Protein AF-A0A7W0FE37-F1 (afdb_monomer)

Radius of gyration: 15.19 Å; Cα contacts (8 Å, |Δi|>4): 95; chains: 1; bounding box: 29×19×56 Å

Sequence (87 aa):
SARSIGHPAPFPEELPHRLIQLYTFKGDVVLDPFCGSGTACLTALKDDRHYIGYDIEPSYVKLANQRIKEHLNQLNIFEKERHWGQS

Nearest PDB structures (foldseek):
  5hek-assembly3_D  TM=9.595E-01  e=7.216E-05  Helicobacter pylori 26695
  5hfj-assembly4_G  TM=8.957E-01  e=6.297E-05  Helicobacter pylori 26695
  5hfj-assembly2_C  TM=8.611E-01  e=7.216E-05  Helicobacter pylori 26695
  5hek-assembly2_A  TM=9.187E-01  e=1.244E-04  Helicobacter pylori 26695
  8urk-assembly1_B  TM=8.456E-01  e=9.474E-05  Burkholderia cenocepacia

pLDDT: mean 87.29, std 17.11, range [41.03, 98.69]

Secondary structure (DSSP, 8-state):
-TTSSS---PPPTHHHHHHHHHH--TTPEEEETT-TTTHHHHHHHHTT-EEEE--S-HHHHHHHHHHHHHHHHHHHHHHHHHHHTT-

Mean predicted aligned error: 6.64 Å

Solvent-accessible surface area (backbone atoms only — not comparable to full-atom values): 5094 Å² total; per-residue (Å²): 117,91,83,80,50,101,63,86,76,76,76,64,64,67,58,48,42,54,51,46,66,74,76,47,59,74,67,38,76,46,78,34,83,71,31,45,64,23,56,57,49,47,40,30,48,77,62,50,24,40,62,48,70,42,47,94,50,64,69,30,45,52,47,18,54,49,54,46,49,54,52,54,51,51,52,53,51,56,53,49,52,60,59,66,76,77,114

Structure (mmCIF, N/CA/C/O backbone):
data_AF-A0A7W0FE37-F1
#
_entry.id   AF-A0A7W0FE37-F1
#
loop_
_atom_site.group_PDB
_atom_site.id
_atom_site.type_symbol
_atom_site.label_atom_id
_atom_site.label_alt_id
_atom_site.label_comp_id
_atom_site.label_asym_id
_atom_site.label_entity_id
_atom_site.label_seq_id
_atom_site.pdbx_PDB_ins_code
_atom_site.Cartn_x
_atom_site.Cartn_y
_atom_site.Cartn_z
_atom_site.occupancy
_atom_site.B_iso_or_equiv
_atom_site.auth_seq_id
_atom_site.auth_comp_id
_atom_site.auth_asym_id
_atom_site.auth_atom_id
_atom_site.pdbx_PDB_model_num
ATOM 1 N N . SER A 1 1 ? 6.944 3.706 -24.763 1.00 43.31 1 SER A N 1
ATOM 2 C CA . SER A 1 1 ? 6.796 2.989 -23.476 1.00 43.31 1 SER A CA 1
ATOM 3 C C . SER A 1 1 ? 7.388 3.860 -22.380 1.00 43.31 1 SER A C 1
ATOM 5 O O . SER A 1 1 ? 8.365 4.538 -22.679 1.00 43.31 1 SER A O 1
ATOM 7 N N . ALA A 1 2 ? 6.822 3.885 -21.168 1.00 41.03 2 ALA A N 1
ATOM 8 C CA . ALA A 1 2 ? 7.155 4.775 -20.036 1.00 41.03 2 ALA A CA 1
ATOM 9 C C . ALA A 1 2 ? 8.629 4.746 -19.546 1.00 41.03 2 ALA A C 1
ATOM 11 O O . ALA A 1 2 ? 8.960 5.305 -18.511 1.00 41.03 2 ALA A O 1
ATOM 12 N N . ARG A 1 3 ? 9.531 4.121 -20.308 1.00 46.97 3 ARG A N 1
ATOM 13 C CA . ARG A 1 3 ? 10.985 4.106 -20.130 1.00 46.97 3 ARG A CA 1
ATOM 14 C C . ARG A 1 3 ? 11.705 5.356 -20.666 1.00 46.97 3 ARG A C 1
ATOM 16 O O . ARG A 1 3 ? 12.903 5.471 -20.459 1.00 46.97 3 ARG A O 1
ATOM 23 N N . SER A 1 4 ? 11.028 6.266 -21.379 1.00 43.97 4 SER A N 1
ATOM 24 C CA . SER A 1 4 ? 11.705 7.336 -22.146 1.00 43.97 4 SER A CA 1
ATOM 25 C C . SER A 1 4 ? 11.894 8.675 -21.421 1.00 43.97 4 SER A C 1
ATOM 27 O O . SER A 1 4 ? 12.525 9.568 -21.978 1.00 43.97 4 SER A O 1
ATOM 29 N N . ILE A 1 5 ? 11.361 8.863 -20.216 1.00 45.38 5 ILE A N 1
ATOM 30 C CA . ILE A 1 5 ? 11.549 10.098 -19.448 1.00 45.38 5 ILE A CA 1
ATOM 31 C C . ILE A 1 5 ? 11.781 9.648 -18.011 1.00 45.38 5 ILE A C 1
ATOM 33 O O . ILE A 1 5 ? 10.921 8.981 -17.446 1.00 45.38 5 ILE A O 1
ATOM 37 N N . GLY A 1 6 ? 12.941 9.965 -17.432 1.00 46.88 6 GLY A N 1
ATOM 38 C CA . GLY A 1 6 ? 13.370 9.562 -16.081 1.00 46.88 6 GLY A CA 1
ATOM 39 C C . GLY A 1 6 ? 12.524 10.118 -14.926 1.00 46.88 6 GLY A C 1
ATOM 40 O O . GLY A 1 6 ? 13.001 10.208 -13.801 1.00 46.88 6 GLY A O 1
ATOM 41 N N . HIS A 1 7 ? 11.277 10.489 -15.199 1.00 48.12 7 HIS A N 1
ATOM 42 C CA . HIS A 1 7 ? 10.265 10.856 -14.231 1.00 48.12 7 HIS A CA 1
ATOM 43 C C . HIS A 1 7 ? 9.173 9.786 -14.254 1.00 48.12 7 HIS A C 1
ATOM 45 O O . HIS A 1 7 ? 8.200 9.922 -14.999 1.00 48.12 7 HIS A O 1
ATOM 51 N N . PRO A 1 8 ? 9.297 8.712 -13.452 1.00 54.44 8 PRO A N 1
ATOM 52 C CA . PRO A 1 8 ? 8.108 7.987 -13.045 1.00 54.44 8 PRO A CA 1
ATOM 53 C C . PRO A 1 8 ? 7.189 9.023 -12.391 1.00 54.44 8 PRO A C 1
ATOM 55 O O . PRO A 1 8 ? 7.543 9.599 -11.367 1.00 54.44 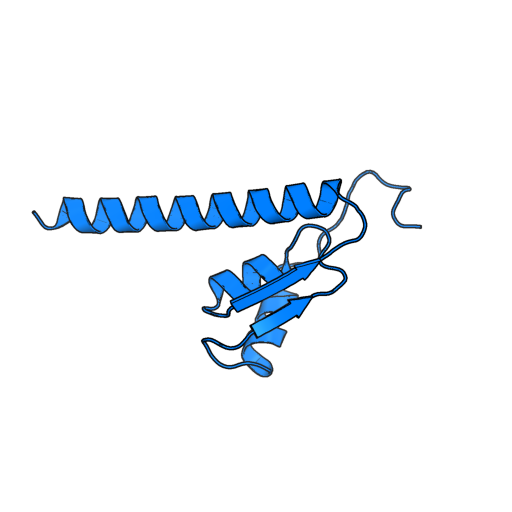8 PRO A O 1
ATOM 58 N N . ALA A 1 9 ? 6.069 9.336 -13.038 1.00 58.12 9 ALA A N 1
ATOM 59 C CA . ALA A 1 9 ? 5.030 10.189 -12.486 1.00 58.12 9 ALA 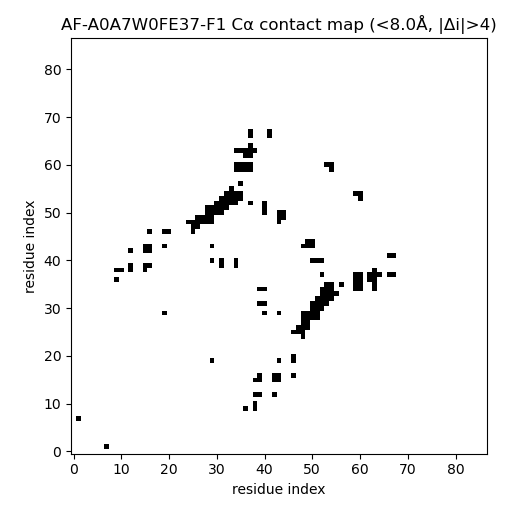A CA 1
ATOM 60 C C . ALA A 1 9 ? 4.051 9.266 -11.753 1.00 58.12 9 ALA A C 1
ATOM 62 O O . ALA A 1 9 ? 3.146 8.723 -12.394 1.00 58.12 9 ALA A O 1
ATOM 63 N N . PRO A 1 10 ? 4.250 8.983 -10.450 1.00 68.00 10 PRO A N 1
ATOM 64 C CA . PRO A 1 10 ? 3.245 8.256 -9.696 1.00 68.00 10 PRO A CA 1
ATOM 65 C C . PRO A 1 10 ? 1.936 9.045 -9.765 1.00 68.00 10 PRO A C 1
ATOM 67 O O . PRO A 1 10 ? 1.937 10.274 -9.665 1.00 68.00 10 PRO A O 1
ATOM 70 N N . PHE A 1 11 ? 0.819 8.345 -9.945 1.00 81.12 11 PHE A N 1
ATOM 71 C CA . PHE A 1 11 ? -0.486 8.981 -9.813 1.00 81.12 11 PHE A CA 1
ATOM 72 C C . PHE A 1 11 ? -0.645 9.559 -8.389 1.00 81.12 11 PHE A C 1
ATOM 74 O O . PHE A 1 11 ? -0.034 9.036 -7.447 1.00 81.12 11 PHE A O 1
ATOM 81 N N . PRO A 1 12 ? -1.441 10.630 -8.210 1.00 89.94 12 PRO A N 1
ATOM 82 C CA . PRO A 1 12 ? -1.669 11.224 -6.896 1.00 89.94 12 PRO A CA 1
ATOM 83 C C . PRO A 1 12 ? -2.277 10.221 -5.913 1.00 89.94 12 PRO A C 1
ATOM 85 O O . PRO A 1 12 ? -3.166 9.460 -6.283 1.00 89.94 12 PRO A O 1
ATOM 88 N N . GLU A 1 13 ? -1.858 10.276 -4.648 1.00 92.69 13 GLU A N 1
ATOM 89 C CA . GLU A 1 13 ? -2.355 9.403 -3.570 1.00 92.69 13 GLU A CA 1
ATOM 90 C C . GLU A 1 13 ? -3.868 9.550 -3.311 1.00 92.69 13 GLU A C 1
ATOM 92 O O . GLU A 1 13 ? -4.536 8.611 -2.890 1.00 92.69 13 GLU A O 1
ATOM 97 N N . GLU A 1 14 ? -4.433 10.709 -3.645 1.00 95.94 14 GLU A N 1
ATOM 98 C CA . GLU A 1 14 ? -5.871 10.982 -3.554 1.00 95.94 14 GLU A CA 1
ATOM 99 C C . GLU A 1 14 ? -6.714 10.033 -4.427 1.00 95.94 14 GLU A C 1
ATOM 101 O O . GLU A 1 14 ? -7.852 9.706 -4.091 1.00 95.94 14 GLU A O 1
ATOM 106 N N . LEU A 1 15 ? -6.166 9.573 -5.557 1.00 95.50 15 LEU A N 1
ATOM 107 C CA . LEU A 1 15 ? -6.883 8.693 -6.475 1.00 95.50 15 LEU A CA 1
ATOM 108 C C . LEU A 1 15 ? -7.186 7.314 -5.855 1.00 95.50 15 LEU A C 1
ATOM 110 O O . LEU A 1 15 ? -8.365 6.959 -5.791 1.00 95.50 15 LEU A O 1
ATOM 114 N N . PRO A 1 16 ? -6.193 6.529 -5.384 1.00 96.56 16 PRO A N 1
ATOM 115 C CA . PRO A 1 16 ? -6.474 5.268 -4.709 1.00 96.56 16 PRO A CA 1
ATOM 116 C C . PRO A 1 16 ? -7.236 5.485 -3.401 1.00 96.56 16 PRO A C 1
ATOM 118 O O . PRO A 1 16 ? -8.078 4.654 -3.090 1.00 96.56 16 PRO A O 1
ATOM 121 N N . HIS A 1 17 ? -7.021 6.594 -2.680 1.00 97.94 17 HIS A N 1
ATOM 122 C CA . HIS A 1 17 ? -7.736 6.878 -1.431 1.00 97.94 17 HIS A CA 1
ATOM 123 C C . HIS A 1 17 ? -9.249 6.860 -1.653 1.00 97.94 17 HIS A C 1
ATOM 125 O O . HIS A 1 17 ? -9.971 6.095 -1.016 1.00 97.94 17 HIS A O 1
ATOM 131 N N . ARG A 1 18 ? -9.736 7.613 -2.648 1.00 98.06 18 ARG A N 1
ATOM 132 C CA . ARG A 1 18 ? -11.166 7.634 -2.989 1.00 98.06 18 ARG A CA 1
ATOM 133 C C . ARG A 1 18 ? -11.705 6.249 -3.326 1.00 98.06 18 ARG A C 1
ATOM 135 O O . ARG A 1 18 ? -12.778 5.887 -2.856 1.00 98.06 18 ARG A O 1
ATOM 142 N N . LEU A 1 19 ? -10.976 5.477 -4.128 1.00 98.00 19 LEU A N 1
ATOM 143 C CA . LEU A 1 19 ? -11.410 4.139 -4.535 1.00 98.00 19 LEU A CA 1
ATOM 144 C C . LEU A 1 19 ? -11.449 3.171 -3.346 1.00 98.00 19 LEU A C 1
ATOM 146 O O . LEU A 1 19 ? -12.423 2.444 -3.182 1.00 98.00 19 LEU A O 1
ATOM 150 N N . ILE A 1 20 ? -10.435 3.200 -2.484 1.00 98.50 20 ILE A N 1
ATOM 151 C CA . ILE A 1 20 ? -10.362 2.360 -1.285 1.00 98.50 20 ILE A CA 1
ATOM 152 C C . ILE A 1 20 ? -11.522 2.687 -0.341 1.00 98.50 20 ILE A C 1
ATOM 154 O O . ILE A 1 20 ? -12.206 1.771 0.113 1.00 98.50 20 ILE A O 1
ATOM 158 N N . GLN A 1 21 ? -11.809 3.968 -0.096 1.00 98.38 21 GLN A N 1
ATOM 159 C CA . GLN A 1 21 ? -12.928 4.367 0.765 1.00 98.38 21 GLN A CA 1
ATOM 160 C C . GLN A 1 21 ? -14.296 3.986 0.187 1.00 98.38 21 GLN A C 1
ATOM 162 O O . GLN A 1 21 ? -15.195 3.635 0.946 1.00 98.38 21 GLN A O 1
ATOM 167 N N . LEU A 1 22 ? -14.464 4.045 -1.137 1.00 98.38 22 LEU A N 1
ATOM 168 C CA . LEU A 1 22 ? -15.736 3.724 -1.792 1.00 98.38 22 LEU A CA 1
ATOM 169 C C . LEU A 1 22 ? -16.015 2.219 -1.874 1.00 98.38 22 LEU A C 1
ATOM 171 O O . LEU A 1 22 ? -17.179 1.824 -1.831 1.00 98.38 22 LEU A O 1
ATOM 175 N N . TYR A 1 23 ? -14.977 1.392 -2.021 1.00 98.31 23 TYR A N 1
ATOM 176 C CA . TYR A 1 23 ? -15.136 -0.023 -2.378 1.00 98.31 23 TYR A CA 1
ATOM 177 C C . TYR A 1 23 ? -14.668 -1.015 -1.310 1.00 98.31 23 TYR A C 1
ATOM 179 O O . TYR A 1 23 ? -14.777 -2.218 -1.535 1.00 98.31 23 TYR A O 1
ATOM 187 N N . THR A 1 24 ? -14.152 -0.550 -0.168 1.00 98.50 24 THR A N 1
ATOM 188 C CA . THR A 1 24 ? -13.636 -1.434 0.890 1.00 98.50 24 THR A CA 1
ATOM 189 C C . THR A 1 24 ? -13.994 -0.938 2.285 1.00 98.50 24 THR A C 1
ATOM 191 O O . THR A 1 24 ? -14.088 0.269 2.534 1.00 98.50 24 THR A O 1
ATOM 194 N N . PHE A 1 25 ? -14.104 -1.863 3.229 1.00 98.38 25 PHE A N 1
ATOM 195 C CA . PH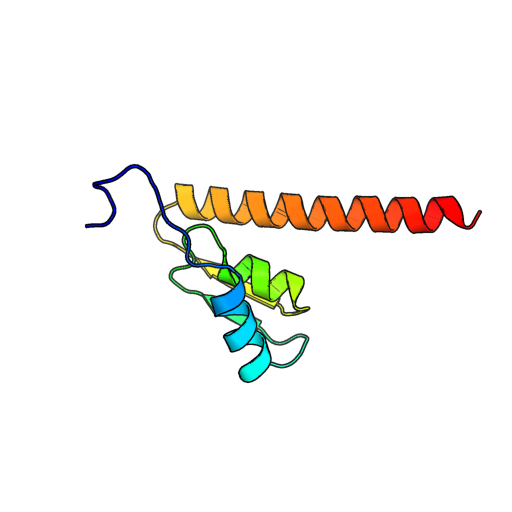E A 1 25 ? -14.165 -1.572 4.656 1.00 98.38 25 PHE A CA 1
ATOM 196 C C . PHE A 1 25 ? -12.769 -1.594 5.286 1.00 98.38 25 PHE A C 1
ATOM 198 O O . PHE A 1 25 ? -11.799 -2.079 4.704 1.00 98.38 25 PHE A O 1
ATOM 205 N N . LYS A 1 26 ? -12.650 -1.047 6.501 1.00 98.19 26 LYS A N 1
ATOM 206 C CA . LYS A 1 26 ? -11.424 -1.201 7.296 1.00 98.19 26 LYS A CA 1
ATOM 207 C C . LYS A 1 26 ? -11.137 -2.687 7.522 1.00 98.19 26 LYS A C 1
ATOM 209 O O . LYS A 1 26 ? -12.054 -3.447 7.821 1.00 98.19 26 LYS A O 1
ATOM 214 N N . GLY A 1 27 ? -9.872 -3.074 7.409 1.00 98.38 27 GLY A N 1
ATOM 215 C CA . GLY A 1 27 ? -9.424 -4.464 7.518 1.00 98.38 27 GLY A CA 1
ATOM 216 C C . GLY A 1 27 ? -9.561 -5.297 6.239 1.00 98.38 27 GLY A C 1
ATOM 217 O O . GLY A 1 27 ? -9.015 -6.398 6.197 1.00 98.38 27 GLY A O 1
ATOM 218 N N . ASP A 1 28 ? -10.213 -4.795 5.185 1.00 98.69 28 ASP A N 1
ATOM 219 C CA . ASP A 1 28 ? -10.232 -5.485 3.889 1.00 98.69 28 ASP A CA 1
ATOM 220 C C . ASP A 1 28 ? -8.837 -5.522 3.247 1.00 98.69 28 ASP A C 1
ATOM 222 O O . ASP A 1 28 ? -7.935 -4.757 3.602 1.00 98.69 28 ASP A O 1
ATOM 226 N N . VAL A 1 29 ? -8.668 -6.410 2.262 1.00 98.56 29 VAL A N 1
ATOM 227 C CA . VAL A 1 29 ? -7.429 -6.557 1.488 1.00 98.56 29 VAL A CA 1
ATOM 228 C C . VAL A 1 29 ? -7.564 -5.868 0.130 1.00 98.56 29 VAL A C 1
ATOM 230 O O . VAL A 1 29 ? -8.415 -6.235 -0.678 1.00 98.56 29 VAL A O 1
ATOM 233 N N . VAL A 1 30 ? -6.668 -4.924 -0.158 1.00 98.50 30 VAL A N 1
ATOM 234 C CA . VAL A 1 30 ? -6.536 -4.275 -1.471 1.00 98.50 30 VAL A CA 1
ATOM 235 C C . VAL A 1 30 ? -5.451 -4.975 -2.292 1.00 98.50 30 VAL A C 1
ATOM 237 O O . VAL A 1 30 ? -4.298 -5.056 -1.868 1.00 98.50 30 VAL A O 1
ATOM 240 N N . LEU A 1 31 ? -5.800 -5.469 -3.481 1.00 98.25 31 LEU A N 1
ATOM 241 C CA . LEU A 1 31 ? -4.853 -6.083 -4.417 1.00 98.25 31 LEU A CA 1
ATOM 242 C C . LEU A 1 31 ? -4.453 -5.093 -5.519 1.00 98.25 31 LEU A C 1
ATOM 244 O O . LEU A 1 31 ? -5.315 -4.609 -6.249 1.00 98.25 31 LEU A O 1
ATOM 248 N N . ASP A 1 32 ? -3.150 -4.871 -5.687 1.00 96.94 32 ASP A N 1
ATOM 249 C CA . ASP A 1 32 ? -2.573 -4.126 -6.812 1.00 96.94 32 ASP A CA 1
ATOM 250 C C . ASP A 1 32 ? -1.516 -4.983 -7.549 1.00 96.94 32 ASP A C 1
ATOM 252 O O . ASP A 1 32 ? -0.367 -5.079 -7.104 1.00 96.94 32 ASP A O 1
ATOM 256 N N . PRO A 1 33 ? -1.876 -5.647 -8.665 1.00 96.19 33 PRO A N 1
ATOM 257 C CA . PRO A 1 33 ? -0.982 -6.559 -9.381 1.00 96.19 33 PRO A CA 1
ATOM 258 C C . PRO A 1 33 ? 0.031 -5.852 -10.301 1.00 96.19 33 PRO A C 1
ATOM 260 O O . PRO A 1 33 ? 0.783 -6.528 -11.005 1.00 96.19 33 PRO A O 1
ATOM 263 N N . PHE A 1 34 ? 0.039 -4.513 -10.320 1.00 94.69 34 PHE A N 1
ATOM 264 C CA . PHE A 1 34 ? 0.965 -3.676 -11.091 1.00 94.69 34 PHE A CA 1
ATOM 265 C C . PHE A 1 34 ? 1.426 -2.491 -10.238 1.00 94.69 34 PHE A C 1
ATOM 267 O O . PHE A 1 34 ? 1.346 -1.329 -10.648 1.00 94.69 34 PHE A O 1
ATOM 274 N N . CYS A 1 35 ? 1.856 -2.791 -9.010 1.00 94.69 35 CYS A N 1
ATOM 275 C CA . CYS A 1 35 ? 1.906 -1.787 -7.953 1.00 94.69 35 CYS A CA 1
ATOM 276 C C . CYS A 1 35 ? 2.937 -0.676 -8.176 1.00 94.69 35 CYS A C 1
ATOM 278 O O . CYS A 1 35 ? 2.863 0.367 -7.515 1.00 94.69 35 CYS A O 1
ATOM 280 N N . GLY A 1 36 ? 3.898 -0.860 -9.089 1.00 93.88 36 GLY A N 1
ATOM 281 C CA . GLY A 1 36 ? 4.947 0.107 -9.368 1.00 93.88 36 GLY A CA 1
ATOM 282 C C . GLY A 1 36 ? 5.630 0.566 -8.081 1.00 93.88 36 GLY A C 1
ATOM 283 O O . GLY A 1 36 ? 6.082 -0.228 -7.259 1.00 93.88 36 GLY A O 1
ATOM 284 N N . SER A 1 37 ? 5.668 1.879 -7.858 1.00 93.75 37 SER A N 1
ATOM 285 C CA . SER A 1 37 ? 6.256 2.460 -6.644 1.00 93.75 37 SER A CA 1
ATOM 286 C C . SER A 1 37 ? 5.418 2.265 -5.368 1.00 93.75 37 SER A C 1
ATOM 288 O O . SER A 1 37 ? 5.792 2.803 -4.325 1.00 93.75 37 SER A O 1
ATOM 290 N N . GLY A 1 38 ? 4.302 1.535 -5.419 1.00 95.50 38 GLY A N 1
ATOM 291 C CA . GLY A 1 38 ? 3.508 1.126 -4.260 1.00 95.50 38 GLY A CA 1
ATOM 292 C C . GLY A 1 38 ? 2.517 2.169 -3.746 1.00 95.50 38 GLY A C 1
ATOM 293 O O . GLY A 1 38 ? 2.157 2.115 -2.573 1.00 95.50 38 GLY A O 1
ATOM 294 N N . THR A 1 39 ? 2.091 3.136 -4.570 1.00 96.31 39 THR A N 1
ATOM 295 C CA . THR A 1 39 ? 1.189 4.212 -4.117 1.00 96.31 39 THR A CA 1
ATOM 296 C C . THR A 1 39 ? -0.135 3.663 -3.574 1.00 96.31 39 THR A C 1
ATOM 298 O O . THR A 1 39 ? -0.494 4.021 -2.460 1.00 96.31 39 THR A O 1
ATOM 301 N N . ALA A 1 40 ? -0.817 2.752 -4.282 1.00 97.19 40 ALA A N 1
ATOM 302 C CA . ALA A 1 40 ? -2.078 2.180 -3.795 1.00 97.19 40 ALA A CA 1
ATOM 303 C C . ALA A 1 40 ? -1.893 1.338 -2.520 1.00 97.19 40 ALA A C 1
ATOM 305 O O . ALA A 1 40 ? -2.695 1.445 -1.597 1.00 97.19 40 ALA A O 1
ATOM 306 N N . CYS A 1 41 ? -0.804 0.566 -2.429 1.00 98.00 41 CYS A N 1
ATOM 307 C CA . CYS A 1 41 ? -0.451 -0.198 -1.229 1.00 98.00 41 CYS A CA 1
ATOM 308 C C . CYS A 1 41 ? -0.249 0.706 -0.004 1.00 98.00 41 CYS A C 1
ATOM 310 O O . CYS A 1 41 ? -0.768 0.424 1.073 1.00 98.00 41 CYS A O 1
ATOM 312 N N . LEU A 1 42 ? 0.491 1.807 -0.172 1.00 97.56 42 LEU A N 1
ATOM 313 C CA . LEU A 1 42 ? 0.729 2.775 0.897 1.00 97.56 42 LEU A CA 1
ATOM 314 C C . LEU A 1 42 ? -0.573 3.456 1.336 1.00 97.56 42 LEU A C 1
ATOM 316 O O . LEU A 1 42 ? -0.786 3.634 2.532 1.00 97.56 42 LEU A O 1
ATOM 320 N N . THR A 1 43 ? -1.443 3.815 0.391 1.00 97.94 43 THR A N 1
ATOM 321 C CA . THR A 1 43 ? -2.750 4.400 0.708 1.00 97.94 43 THR A CA 1
ATOM 322 C C . THR A 1 43 ? -3.646 3.415 1.447 1.00 97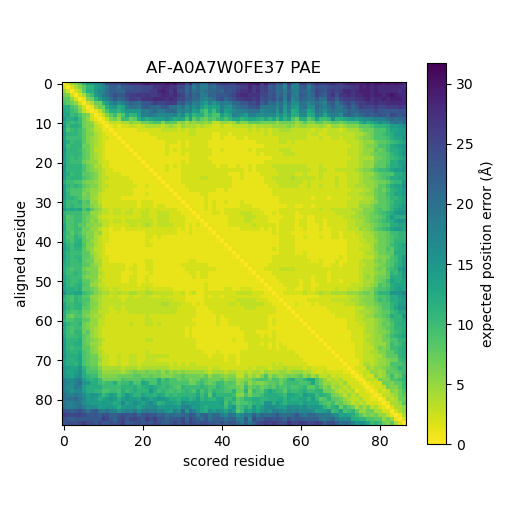.94 43 THR A C 1
ATOM 324 O O . THR A 1 43 ? -4.244 3.789 2.447 1.00 97.94 43 THR A O 1
ATOM 327 N N . ALA A 1 44 ? -3.695 2.150 1.015 1.00 98.44 44 ALA A N 1
ATOM 328 C CA . ALA A 1 44 ? -4.447 1.106 1.708 1.00 98.44 44 ALA A CA 1
ATOM 329 C C . ALA A 1 44 ? -3.979 0.958 3.159 1.00 98.44 44 ALA A C 1
ATOM 331 O O . ALA A 1 44 ? -4.804 0.963 4.067 1.00 98.44 44 ALA A O 1
ATOM 332 N N . LEU A 1 45 ? -2.661 0.930 3.383 1.00 98.12 45 LEU A N 1
ATOM 333 C CA . LEU A 1 45 ? -2.088 0.886 4.726 1.00 98.12 45 LEU A CA 1
ATOM 334 C C . LEU A 1 45 ? -2.508 2.094 5.583 1.00 98.12 45 LEU A C 1
ATOM 336 O O . LEU A 1 45 ? -2.930 1.908 6.720 1.00 98.12 45 LEU A O 1
ATOM 340 N N . LYS A 1 46 ? -2.413 3.317 5.043 1.00 97.19 46 LYS A N 1
ATOM 341 C CA . LYS A 1 46 ? -2.820 4.556 5.737 1.00 97.19 46 LYS A CA 1
ATOM 342 C C . LYS A 1 46 ? -4.310 4.599 6.067 1.00 97.19 46 LYS A C 1
ATOM 344 O O . LYS A 1 46 ? -4.701 5.212 7.053 1.00 97.19 46 LYS A O 1
ATOM 349 N N . ASP A 1 47 ? -5.119 3.952 5.239 1.00 97.88 47 ASP A N 1
ATOM 350 C CA . ASP A 1 47 ? -6.566 3.882 5.378 1.00 97.88 47 ASP A CA 1
ATOM 351 C C . ASP A 1 47 ? -7.025 2.702 6.258 1.00 97.88 47 ASP A C 1
ATOM 353 O O . ASP A 1 47 ? -8.209 2.380 6.264 1.00 97.88 47 ASP A O 1
ATOM 357 N N . ASP A 1 48 ? -6.146 2.048 7.021 1.00 97.88 48 ASP A N 1
ATOM 358 C CA . ASP A 1 48 ? -6.465 0.871 7.849 1.00 97.88 48 ASP A CA 1
ATOM 359 C C . ASP A 1 48 ? -6.956 -0.349 7.040 1.00 97.88 48 ASP A C 1
ATOM 361 O O . ASP A 1 48 ? -7.843 -1.093 7.474 1.00 97.88 48 ASP A O 1
ATOM 365 N N . ARG A 1 49 ? -6.415 -0.561 5.836 1.00 98.50 49 ARG A N 1
ATOM 366 C CA . ARG A 1 49 ? -6.624 -1.769 5.023 1.00 98.50 49 ARG A CA 1
ATOM 367 C C . ARG A 1 49 ? -5.337 -2.587 4.940 1.00 98.50 49 ARG A C 1
ATOM 369 O O . ARG A 1 49 ? -4.221 -2.069 5.005 1.00 98.50 49 ARG A O 1
ATOM 376 N N . HIS A 1 50 ? -5.494 -3.890 4.754 1.00 98.56 50 HIS A N 1
ATOM 377 C CA . HIS A 1 50 ? -4.403 -4.751 4.321 1.00 98.56 50 HIS A CA 1
ATOM 378 C C . HIS A 1 50 ? -4.174 -4.577 2.816 1.00 98.56 50 HIS A C 1
ATOM 380 O O . HIS A 1 50 ? -5.054 -4.125 2.082 1.00 98.56 50 HIS A O 1
ATOM 386 N N . TYR A 1 51 ? -2.996 -4.955 2.327 1.00 98.50 51 TYR A N 1
ATOM 387 C CA . TYR A 1 51 ? -2.701 -4.893 0.900 1.00 98.50 51 TYR A CA 1
ATOM 388 C C . TYR A 1 51 ? -1.841 -6.067 0.439 1.00 98.50 51 TYR A C 1
ATOM 390 O O . TYR A 1 51 ? -1.060 -6.635 1.204 1.00 98.50 51 TYR A O 1
ATOM 398 N N . ILE A 1 52 ? -1.964 -6.397 -0.844 1.00 98.50 52 ILE A N 1
ATOM 399 C CA . ILE A 1 52 ? -1.063 -7.289 -1.572 1.00 98.50 52 ILE A CA 1
ATOM 400 C C . ILE A 1 52 ? -0.672 -6.558 -2.851 1.00 98.50 52 ILE A C 1
ATOM 402 O O . ILE A 1 52 ? -1.536 -6.176 -3.636 1.00 98.50 52 ILE A O 1
ATOM 406 N N . GLY A 1 53 ? 0.627 -6.358 -3.060 1.00 97.31 53 GLY A N 1
ATOM 407 C CA . GLY A 1 53 ? 1.138 -5.695 -4.253 1.00 97.31 53 GLY A CA 1
ATOM 408 C C . GLY A 1 53 ? 2.321 -6.439 -4.842 1.00 97.31 53 GLY A C 1
ATOM 409 O O . GLY A 1 53 ? 3.207 -6.868 -4.103 1.00 97.31 53 GLY A O 1
ATOM 410 N N . TYR A 1 54 ? 2.351 -6.567 -6.163 1.00 96.56 54 TYR A N 1
ATOM 411 C CA . TYR A 1 54 ? 3.506 -7.089 -6.885 1.00 96.56 54 TYR A CA 1
ATOM 412 C C . TYR A 1 54 ? 3.710 -6.334 -8.196 1.00 96.56 54 TYR A C 1
ATOM 414 O O . TYR A 1 54 ? 2.779 -5.782 -8.775 1.00 96.56 54 TYR A O 1
ATOM 422 N N . ASP A 1 55 ? 4.962 -6.298 -8.636 1.00 96.50 55 ASP A N 1
ATOM 423 C CA . ASP A 1 55 ? 5.384 -5.715 -9.901 1.00 96.50 55 ASP A CA 1
ATOM 424 C C . ASP A 1 55 ? 6.506 -6.590 -10.471 1.00 96.50 55 ASP A C 1
ATOM 426 O O . ASP A 1 55 ? 7.244 -7.240 -9.724 1.00 96.50 55 ASP A O 1
ATOM 430 N N . ILE A 1 56 ? 6.619 -6.633 -11.794 1.00 96.81 56 ILE A N 1
ATOM 431 C CA . ILE A 1 56 ? 7.656 -7.410 -12.479 1.00 96.81 56 ILE A CA 1
ATOM 432 C C . ILE A 1 56 ? 9.028 -6.742 -12.395 1.00 96.81 56 ILE A C 1
ATOM 434 O O . ILE A 1 56 ? 10.039 -7.416 -12.576 1.00 96.81 56 ILE A O 1
ATOM 438 N N . GLU A 1 57 ? 9.071 -5.430 -12.161 1.00 95.44 57 GLU A N 1
ATOM 439 C CA . GLU A 1 57 ? 10.292 -4.641 -12.085 1.00 95.44 57 GLU A CA 1
ATOM 440 C C . GLU A 1 57 ? 10.814 -4.624 -10.635 1.00 95.44 57 GLU A C 1
ATOM 442 O O . GLU A 1 57 ? 10.241 -3.950 -9.769 1.00 95.44 57 GLU A O 1
ATOM 447 N N . PRO A 1 58 ? 11.924 -5.323 -10.323 1.00 95.62 58 PRO A N 1
ATOM 448 C CA . PRO A 1 58 ? 12.404 -5.445 -8.947 1.00 95.62 58 PRO A CA 1
ATOM 449 C C . PRO A 1 58 ? 12.773 -4.100 -8.313 1.00 95.62 58 PRO A C 1
ATOM 451 O O . PRO A 1 58 ? 12.669 -3.937 -7.095 1.00 95.62 58 PRO A O 1
ATOM 454 N N . SER A 1 59 ? 13.198 -3.120 -9.121 1.00 95.06 59 SER A N 1
ATOM 455 C CA . SER A 1 59 ? 13.511 -1.778 -8.622 1.00 95.06 59 SER A CA 1
ATOM 456 C C . SER A 1 59 ? 12.273 -1.044 -8.089 1.00 95.06 59 SER A C 1
ATOM 458 O O . SER A 1 59 ? 12.366 -0.363 -7.064 1.00 95.06 59 SER A O 1
ATOM 460 N N . TYR A 1 60 ? 11.102 -1.253 -8.697 1.00 94.25 60 TYR A N 1
ATOM 461 C CA . TYR A 1 60 ? 9.826 -0.733 -8.207 1.00 94.25 60 TYR A CA 1
ATOM 462 C C . TYR A 1 60 ? 9.377 -1.423 -6.923 1.00 94.25 60 TYR A C 1
ATOM 464 O O . TYR A 1 60 ? 9.058 -0.736 -5.952 1.00 94.25 60 TYR A O 1
ATOM 472 N N . VAL A 1 61 ? 9.485 -2.752 -6.851 1.00 95.50 61 VAL A N 1
ATOM 473 C CA . VAL A 1 61 ? 9.181 -3.507 -5.624 1.00 95.50 61 VAL A CA 1
ATOM 474 C C . VAL A 1 61 ? 10.069 -3.052 -4.458 1.00 95.50 61 VAL A C 1
ATOM 476 O O . VAL A 1 61 ? 9.595 -2.878 -3.333 1.00 95.50 61 VAL A O 1
ATOM 479 N N . LYS A 1 62 ? 11.361 -2.798 -4.705 1.00 96.50 62 LYS A N 1
ATOM 480 C CA . LYS A 1 62 ? 12.279 -2.261 -3.689 1.00 96.50 62 LYS A CA 1
ATOM 481 C C . LYS A 1 62 ? 11.847 -0.872 -3.206 1.00 96.50 62 LYS A C 1
ATOM 483 O O . LYS A 1 62 ? 11.822 -0.638 -1.998 1.00 96.50 62 LYS A O 1
ATOM 488 N N . LEU A 1 63 ? 11.492 0.024 -4.128 1.00 95.19 63 LEU A N 1
ATOM 489 C CA . LEU A 1 63 ? 11.026 1.375 -3.805 1.00 95.19 63 LEU A CA 1
ATOM 490 C C . LEU A 1 63 ? 9.706 1.356 -3.016 1.00 95.19 63 LEU A C 1
ATOM 492 O O . LEU A 1 63 ? 9.586 2.064 -2.017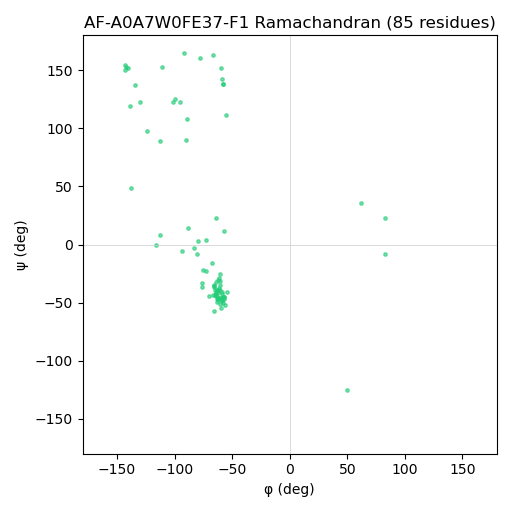 1.00 95.19 63 LEU A O 1
ATOM 496 N N . ALA A 1 64 ? 8.742 0.525 -3.418 1.00 95.75 64 ALA A N 1
ATOM 497 C CA . ALA A 1 64 ? 7.475 0.348 -2.712 1.00 95.75 64 ALA A CA 1
ATOM 498 C C . ALA A 1 64 ? 7.700 -0.096 -1.258 1.00 95.75 64 ALA A C 1
ATOM 500 O O . ALA A 1 64 ? 7.212 0.545 -0.325 1.00 95.75 64 ALA A O 1
ATOM 501 N N . ASN A 1 65 ? 8.514 -1.138 -1.057 1.00 97.50 65 ASN A N 1
ATOM 502 C CA . ASN A 1 65 ? 8.854 -1.642 0.274 1.00 97.50 65 ASN A CA 1
ATOM 503 C C . ASN A 1 65 ? 9.567 -0.596 1.141 1.00 97.50 65 ASN A C 1
ATOM 505 O O . ASN A 1 65 ? 9.291 -0.500 2.337 1.00 97.50 65 ASN A O 1
ATOM 509 N N . GLN A 1 66 ? 10.465 0.203 0.555 1.00 97.38 66 GLN A N 1
ATOM 510 C CA . GLN A 1 66 ? 11.123 1.297 1.267 1.00 97.38 66 GLN A CA 1
ATOM 511 C C . GLN A 1 66 ? 10.102 2.328 1.76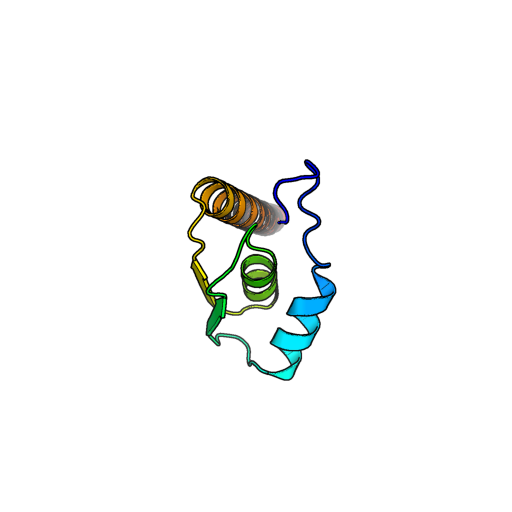9 1.00 97.38 66 GLN A C 1
ATOM 513 O O . GLN A 1 66 ? 10.092 2.624 2.962 1.00 97.38 66 GLN A O 1
ATOM 518 N N . ARG A 1 67 ? 9.215 2.820 0.894 1.00 95.69 67 ARG A N 1
ATOM 519 C CA . ARG A 1 67 ? 8.185 3.818 1.243 1.00 95.69 67 ARG A CA 1
ATOM 520 C C . ARG A 1 67 ? 7.251 3.324 2.348 1.00 95.69 67 ARG A C 1
ATOM 522 O O . ARG A 1 67 ? 6.939 4.066 3.276 1.00 95.69 67 ARG A O 1
ATOM 529 N N . ILE A 1 68 ? 6.826 2.063 2.268 1.00 96.69 68 ILE A N 1
ATOM 530 C CA . ILE A 1 68 ? 5.995 1.430 3.300 1.00 96.69 68 ILE A CA 1
ATOM 531 C C . ILE A 1 68 ? 6.743 1.371 4.636 1.00 96.69 68 ILE A C 1
ATOM 533 O O . ILE A 1 68 ? 6.200 1.755 5.670 1.00 96.69 68 ILE A O 1
ATOM 537 N N . LYS A 1 69 ? 8.003 0.922 4.626 1.00 97.50 69 LYS A N 1
ATOM 538 C CA . LYS A 1 69 ? 8.818 0.821 5.841 1.00 97.50 69 LYS A CA 1
ATOM 539 C C . LYS A 1 69 ? 9.054 2.187 6.487 1.00 97.50 69 LYS A C 1
ATOM 541 O O . LYS A 1 69 ? 8.983 2.299 7.706 1.00 97.50 69 LYS A O 1
ATOM 546 N N . GLU A 1 70 ? 9.330 3.216 5.689 1.00 96.19 70 GLU A N 1
ATOM 547 C CA . GLU A 1 70 ? 9.475 4.596 6.165 1.00 96.19 70 GLU A CA 1
ATOM 548 C C . GLU A 1 70 ? 8.205 5.077 6.872 1.00 96.19 70 GLU A C 1
ATOM 550 O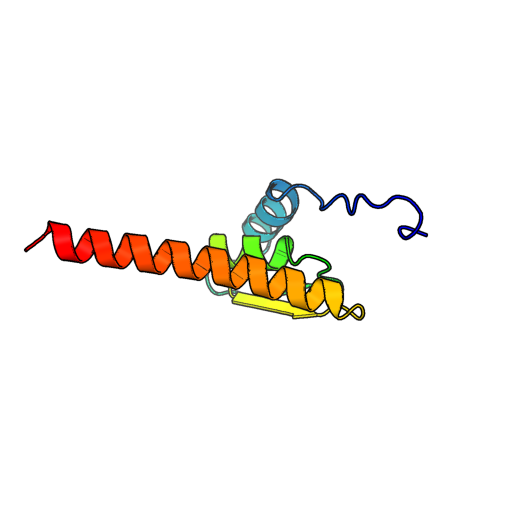 O . GLU A 1 70 ? 8.292 5.610 7.977 1.00 96.19 70 GLU A O 1
ATOM 555 N N . HIS A 1 71 ? 7.032 4.817 6.289 1.00 94.88 71 HIS A N 1
ATOM 556 C CA . HIS A 1 71 ? 5.755 5.173 6.900 1.00 94.88 71 HIS A CA 1
ATOM 557 C C . HIS A 1 71 ? 5.502 4.433 8.226 1.00 94.88 71 HIS A C 1
ATOM 559 O O . HIS A 1 71 ? 5.173 5.063 9.229 1.00 94.88 71 HIS A O 1
ATOM 565 N N . LEU A 1 72 ? 5.728 3.116 8.273 1.00 94.00 72 LEU A N 1
ATOM 566 C CA . LEU A 1 72 ? 5.577 2.326 9.504 1.00 94.00 72 LEU A CA 1
ATOM 567 C C . LEU A 1 72 ? 6.544 2.776 10.610 1.00 94.00 72 LEU A C 1
ATOM 569 O O . LEU A 1 72 ? 6.170 2.856 11.778 1.00 94.00 72 LEU A O 1
ATOM 573 N N . ASN A 1 73 ? 7.783 3.118 10.252 1.00 94.44 73 ASN A N 1
ATOM 574 C CA . ASN A 1 73 ? 8.752 3.644 11.211 1.00 94.44 73 ASN A CA 1
ATOM 575 C C . ASN A 1 73 ? 8.301 4.985 11.804 1.00 94.44 73 ASN A C 1
ATOM 577 O O . ASN A 1 73 ? 8.487 5.204 12.999 1.00 94.44 73 ASN A O 1
ATOM 581 N N . GLN A 1 74 ? 7.705 5.867 10.994 1.00 90.88 74 GLN A N 1
ATOM 582 C CA . GLN A 1 74 ? 7.145 7.129 11.483 1.00 90.88 74 GLN A CA 1
ATOM 583 C C . GLN A 1 74 ? 6.042 6.873 12.517 1.00 90.88 74 GLN A C 1
ATOM 585 O O . GLN A 1 74 ? 6.085 7.465 13.592 1.00 90.88 74 GLN A O 1
ATOM 590 N N . LEU A 1 75 ? 5.113 5.947 12.247 1.00 85.62 75 LEU A N 1
ATOM 591 C CA . LEU A 1 75 ? 4.053 5.580 13.196 1.00 85.62 75 LEU A CA 1
ATOM 592 C C . LEU A 1 75 ? 4.622 5.098 14.538 1.00 85.62 75 LEU A C 1
ATOM 594 O O . LEU A 1 75 ? 4.223 5.608 15.584 1.00 85.62 75 LEU A O 1
ATOM 598 N N . ASN A 1 76 ? 5.619 4.209 14.510 1.00 84.88 76 ASN A N 1
ATOM 599 C CA . ASN A 1 76 ? 6.253 3.688 15.725 1.00 84.88 76 ASN A CA 1
ATOM 600 C C . ASN A 1 76 ? 6.924 4.782 16.570 1.00 84.88 76 ASN A C 1
ATOM 602 O O . ASN A 1 76 ? 6.902 4.714 17.800 1.00 84.88 76 ASN A O 1
ATOM 606 N N . ILE A 1 77 ? 7.541 5.784 15.933 1.00 83.56 77 ILE A N 1
ATOM 607 C CA . ILE A 1 77 ? 8.163 6.912 16.644 1.00 83.56 77 ILE A CA 1
ATOM 608 C C . ILE A 1 77 ? 7.093 7.704 17.398 1.00 83.56 77 ILE A C 1
ATOM 610 O O . ILE A 1 77 ? 7.235 7.926 18.599 1.00 83.56 77 ILE A O 1
ATOM 614 N N . PHE A 1 78 ? 5.995 8.057 16.725 1.00 79.88 78 PHE A N 1
ATOM 615 C CA . PHE A 1 78 ? 4.909 8.815 17.347 1.00 79.88 78 PHE A CA 1
ATOM 616 C C . PHE A 1 78 ? 4.192 8.030 18.447 1.00 79.88 78 PHE A C 1
ATOM 618 O O . PHE A 1 78 ? 3.787 8.605 19.456 1.00 79.88 78 PHE A O 1
ATOM 625 N N . GLU A 1 79 ? 4.028 6.719 18.281 1.00 79.56 79 GLU A N 1
ATOM 626 C CA . GLU A 1 79 ? 3.487 5.866 19.338 1.00 79.56 79 GLU A CA 1
ATOM 627 C C . GLU A 1 79 ? 4.406 5.829 20.551 1.00 79.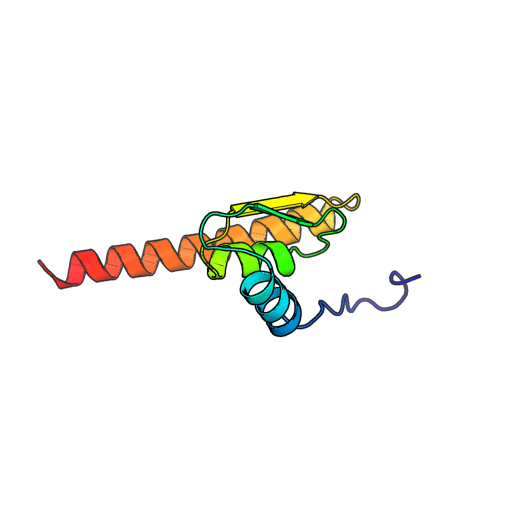56 79 GLU A C 1
ATOM 629 O O . GLU A 1 79 ? 3.929 5.964 21.678 1.00 79.56 79 GLU A O 1
ATOM 634 N N . LYS A 1 80 ? 5.720 5.717 20.336 1.00 70.69 80 LYS A N 1
ATOM 635 C CA . LYS A 1 80 ? 6.704 5.764 21.414 1.00 70.69 80 LYS A CA 1
ATOM 636 C C . LYS A 1 80 ? 6.606 7.099 22.155 1.00 70.69 80 LYS A C 1
ATOM 638 O O . LYS A 1 80 ? 6.366 7.085 23.356 1.00 70.69 80 LYS A O 1
ATOM 643 N N . GLU A 1 81 ? 6.703 8.235 21.468 1.00 74.62 81 GLU A N 1
ATOM 644 C CA . GLU A 1 81 ? 6.606 9.572 22.083 1.00 74.62 81 GLU A CA 1
ATOM 645 C C . GLU A 1 81 ? 5.316 9.773 22.894 1.00 74.62 81 GLU A C 1
ATOM 647 O O . GLU A 1 81 ? 5.370 10.289 24.011 1.00 74.62 81 GLU A O 1
ATOM 652 N N . ARG A 1 82 ? 4.169 9.290 22.392 1.00 70.62 82 ARG A N 1
ATOM 653 C CA . ARG A 1 82 ? 2.895 9.328 23.131 1.00 70.62 82 ARG A CA 1
ATOM 654 C C . ARG A 1 82 ? 2.937 8.559 24.454 1.00 70.62 82 ARG A C 1
ATOM 656 O O . ARG A 1 82 ? 2.300 8.996 25.407 1.00 70.62 82 ARG A O 1
ATOM 663 N N . HIS A 1 83 ? 3.672 7.450 24.525 1.00 73.12 83 HIS A N 1
ATOM 664 C CA . HIS A 1 83 ? 3.824 6.679 25.762 1.00 73.12 83 HIS A CA 1
ATOM 665 C C . HIS A 1 83 ? 4.798 7.343 26.750 1.00 73.12 83 HIS A C 1
ATOM 667 O O . HIS A 1 83 ? 4.542 7.319 27.950 1.00 73.12 83 HIS A O 1
ATOM 673 N N . TRP A 1 84 ? 5.876 7.978 26.270 1.00 62.22 84 TRP A N 1
ATOM 674 C CA . TRP A 1 84 ? 6.841 8.675 27.141 1.00 62.22 84 TRP A CA 1
ATOM 675 C C . TRP A 1 84 ? 6.306 9.994 27.721 1.00 62.22 84 TRP A C 1
ATOM 677 O O . TRP A 1 84 ? 6.791 10.424 28.758 1.00 62.22 84 TRP A O 1
ATOM 687 N N . GLY A 1 85 ? 5.310 10.632 27.096 1.00 59.22 85 GLY A N 1
ATOM 688 C CA . GLY A 1 85 ? 4.710 11.884 27.585 1.00 59.22 85 GLY A CA 1
ATOM 689 C C . GLY A 1 85 ? 3.624 11.736 28.663 1.00 59.22 85 GLY A C 1
ATOM 690 O O . GLY A 1 85 ? 3.098 12.749 29.115 1.00 59.22 85 GLY A O 1
ATOM 691 N N . GLN A 1 86 ? 3.253 10.507 29.048 1.00 56.66 86 GLN A N 1
ATOM 692 C CA . GLN A 1 86 ? 2.223 10.226 30.068 1.00 56.66 86 GLN A CA 1
ATOM 693 C C . GLN A 1 86 ? 2.776 9.584 31.357 1.00 56.66 86 GLN A C 1
ATOM 695 O O . GLN A 1 86 ? 1.992 9.147 32.198 1.00 56.66 86 GLN A O 1
ATOM 700 N N . SER A 1 87 ? 4.104 9.503 31.504 1.00 48.31 87 SER A N 1
ATOM 701 C CA . SER A 1 87 ? 4.799 9.059 32.726 1.00 48.31 87 SER A CA 1
ATOM 702 C C . SER A 1 87 ? 5.509 10.239 33.375 1.00 48.31 87 SER A C 1
ATOM 704 O O . SER A 1 87 ? 5.165 10.565 34.530 1.00 48.31 87 SER A O 1
#

Foldseek 3Di:
DVPPDPDPPDDDLVVLLVVCVVPHDQAAEAEAAA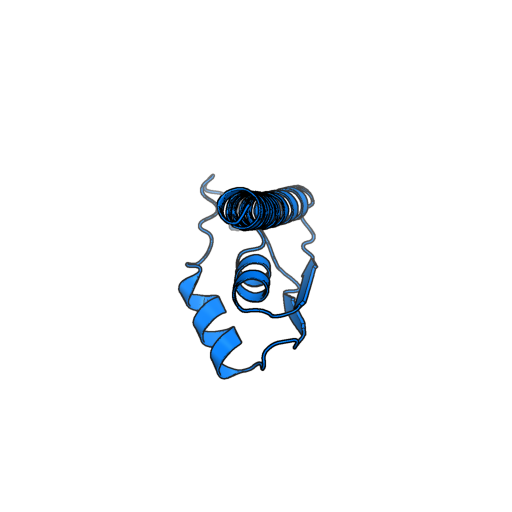CFLNSNCQSCVVVNYHYDYDHPDVVRVVNNVVVNVVVVVVVVVVVVVVVVVVD